Protein AF-A0A847W0S1-F1 (afdb_monomer_lite)

Radius of gyration: 23.83 Å; chains: 1; bounding box: 52×25×68 Å

Structure (mmCIF, N/CA/C/O backbone):
data_AF-A0A847W0S1-F1
#
_entry.id   AF-A0A847W0S1-F1
#
loop_
_atom_site.group_PDB
_atom_site.id
_atom_site.type_symbol
_atom_site.label_atom_id
_atom_site.label_alt_id
_atom_site.label_comp_id
_atom_site.label_asym_id
_atom_site.label_entity_id
_atom_site.label_seq_id
_atom_site.pdbx_PDB_ins_code
_atom_site.Cartn_x
_atom_site.Cartn_y
_atom_site.Cartn_z
_atom_site.occupancy
_atom_site.B_iso_or_equiv
_atom_site.auth_seq_id
_atom_site.auth_comp_id
_atom_site.auth_asym_id
_atom_site.auth_atom_id
_atom_site.pdbx_PDB_model_num
ATOM 1 N N . MET A 1 1 ? -16.228 -1.265 14.622 1.00 91.12 1 MET A N 1
ATOM 2 C CA . MET A 1 1 ? -17.069 -1.165 15.838 1.00 91.12 1 MET A CA 1
ATOM 3 C C . MET A 1 1 ? -17.612 0.247 15.961 1.00 91.12 1 MET A C 1
ATOM 5 O O . MET A 1 1 ? -16.863 1.197 15.710 1.00 91.12 1 MET A O 1
ATOM 9 N N . ARG A 1 2 ? -18.890 0.377 16.323 1.00 93.81 2 ARG A N 1
ATOM 10 C CA . ARG A 1 2 ? -19.632 1.639 16.383 1.00 93.81 2 ARG A CA 1
ATOM 11 C C . ARG A 1 2 ? -20.238 1.879 17.762 1.00 93.81 2 ARG A C 1
ATOM 13 O O . ARG A 1 2 ? -20.555 0.927 18.472 1.00 93.81 2 ARG A O 1
ATOM 20 N N . ASP A 1 3 ? -20.388 3.153 18.112 1.00 93.94 3 ASP A N 1
ATOM 21 C CA . ASP A 1 3 ? -21.138 3.570 19.298 1.00 93.94 3 ASP A CA 1
ATOM 22 C C . ASP A 1 3 ? -22.652 3.648 19.042 1.00 93.94 3 ASP A C 1
ATOM 24 O O . ASP A 1 3 ? -23.120 3.481 17.915 1.00 93.94 3 ASP A O 1
ATOM 28 N N . LYS A 1 4 ? -23.423 3.972 20.087 1.00 94.31 4 LYS A N 1
ATOM 29 C CA . LYS A 1 4 ? -24.885 4.164 20.030 1.00 94.31 4 LYS A CA 1
ATOM 30 C C . LYS A 1 4 ? -25.363 5.191 18.998 1.00 94.31 4 LYS A C 1
ATOM 32 O O . LYS A 1 4 ? -26.523 5.171 18.602 1.00 94.31 4 LYS A O 1
ATOM 37 N N . LYS A 1 5 ? -24.495 6.116 18.581 1.00 93.62 5 LYS A N 1
ATOM 38 C CA . LYS A 1 5 ? -24.792 7.128 17.557 1.00 93.62 5 LYS A CA 1
ATOM 39 C C . LYS A 1 5 ? -24.375 6.666 16.155 1.00 93.62 5 LYS A C 1
ATOM 41 O O . LYS A 1 5 ? -24.429 7.460 15.221 1.00 93.62 5 LYS A O 1
ATOM 46 N N . GLY A 1 6 ? -23.924 5.420 16.003 1.00 92.62 6 GLY A N 1
ATOM 47 C CA . GLY A 1 6 ? -23.430 4.857 14.748 1.00 92.62 6 GLY A CA 1
ATOM 48 C C . GLY A 1 6 ? -22.019 5.318 14.363 1.00 92.62 6 GLY A C 1
ATOM 49 O O . GLY A 1 6 ? -21.551 4.993 13.266 1.00 92.62 6 GLY A O 1
ATOM 50 N N . LYS A 1 7 ? -21.314 6.058 15.235 1.00 93.31 7 LYS A N 1
ATOM 51 C CA . LYS A 1 7 ? -19.971 6.576 14.949 1.00 93.31 7 LYS A CA 1
ATOM 52 C C . 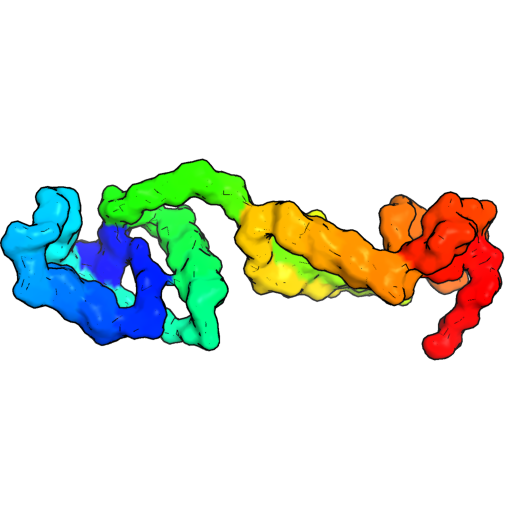LYS A 1 7 ? -18.940 5.464 15.079 1.00 93.31 7 LYS A C 1
ATOM 54 O O . LYS A 1 7 ? -18.915 4.749 16.076 1.00 93.31 7 LYS A O 1
ATOM 59 N N . ILE A 1 8 ? -18.036 5.358 14.106 1.00 94.06 8 ILE A N 1
ATOM 60 C CA . ILE A 1 8 ? -16.920 4.408 14.160 1.00 94.06 8 ILE A CA 1
ATOM 61 C C . ILE A 1 8 ? -15.944 4.834 15.264 1.00 94.06 8 ILE A C 1
ATOM 63 O O . ILE A 1 8 ? -15.341 5.907 15.206 1.00 94.06 8 ILE A O 1
ATOM 67 N N . ILE A 1 9 ? -15.782 3.978 16.274 1.00 93.00 9 ILE A N 1
ATOM 68 C CA . ILE A 1 9 ? -14.906 4.238 17.428 1.00 93.00 9 ILE A CA 1
ATOM 69 C C . ILE A 1 9 ? -13.630 3.395 17.412 1.00 93.00 9 ILE A C 1
ATOM 71 O O . ILE A 1 9 ? -12.632 3.808 18.008 1.00 93.00 9 ILE A O 1
ATOM 75 N N . TYR A 1 10 ? -13.650 2.263 16.701 1.00 92.06 10 TYR A N 1
ATOM 76 C CA . TYR A 1 10 ? -12.509 1.365 16.541 1.00 92.06 10 TYR A CA 1
ATOM 77 C C . TYR A 1 10 ? -12.586 0.551 15.243 1.00 92.06 10 TYR A C 1
ATOM 79 O O . TYR A 1 10 ? -13.659 0.067 14.856 1.00 92.06 10 TYR A O 1
ATOM 87 N N . ILE A 1 11 ? -11.427 0.371 14.613 1.00 91.94 11 ILE A N 1
ATOM 88 C CA . ILE A 1 11 ? -11.195 -0.416 13.398 1.00 91.94 11 ILE A CA 1
ATOM 89 C C . ILE A 1 11 ? -10.009 -1.347 13.656 1.00 91.94 11 ILE A C 1
ATOM 91 O O . ILE A 1 11 ? -9.007 -0.924 14.230 1.00 91.94 11 ILE A O 1
ATOM 95 N N . GLY A 1 12 ? -10.120 -2.613 13.256 1.00 89.62 12 GLY A N 1
ATOM 96 C CA . GLY A 1 12 ? -9.075 -3.609 13.472 1.00 89.62 12 GLY A CA 1
ATOM 97 C C . GLY A 1 12 ? -9.107 -4.720 12.423 1.00 89.62 12 GLY A C 1
ATOM 98 O O . GLY A 1 12 ? -10.192 -5.141 12.029 1.00 89.62 12 GLY A O 1
ATOM 99 N N . LYS A 1 13 ? -7.947 -5.238 12.012 1.00 90.31 13 LYS A N 1
ATOM 100 C CA . LYS A 1 13 ? -7.833 -6.411 11.123 1.00 90.31 13 LYS A CA 1
ATOM 101 C C . LYS A 1 13 ? -7.904 -7.735 11.884 1.00 90.31 13 LYS A C 1
ATOM 103 O O . LYS A 1 13 ? -7.454 -7.817 13.017 1.00 90.31 13 LYS A O 1
ATOM 108 N N . ALA A 1 14 ? -8.374 -8.828 11.294 1.00 88.19 14 ALA A N 1
ATOM 109 C CA . ALA A 1 14 ? -8.357 -10.136 11.960 1.00 88.19 14 ALA A CA 1
ATOM 110 C C . ALA A 1 14 ? -7.994 -11.247 10.982 1.00 88.19 14 ALA A C 1
ATOM 112 O O . ALA A 1 14 ? -8.562 -11.302 9.901 1.00 88.19 14 ALA A O 1
ATOM 113 N N . LYS A 1 15 ? -7.130 -12.184 11.395 1.00 86.19 15 LYS A N 1
ATOM 114 C CA . LYS A 1 15 ? -6.949 -13.438 10.646 1.00 86.19 15 LYS A CA 1
ATOM 115 C C . LYS A 1 15 ? -8.193 -14.324 10.736 1.00 86.19 15 LYS A C 1
ATOM 117 O O . LYS A 1 15 ? -8.589 -14.967 9.775 1.00 86.19 15 LYS A O 1
ATOM 122 N N . ARG A 1 16 ? -8.817 -14.348 11.918 1.00 86.31 16 ARG A N 1
ATOM 123 C CA . ARG A 1 16 ? -10.084 -15.031 12.190 1.00 86.31 16 ARG A CA 1
ATOM 124 C C . ARG A 1 16 ? -11.000 -14.065 12.929 1.00 86.31 16 ARG A C 1
ATOM 126 O O . ARG A 1 16 ? -10.771 -13.769 14.102 1.00 86.31 16 ARG A O 1
ATOM 133 N N . LEU A 1 17 ? -12.028 -13.566 12.240 1.00 83.44 17 LEU A N 1
ATOM 134 C CA . LEU A 1 17 ? -12.979 -12.592 12.792 1.00 83.44 17 LEU A CA 1
ATOM 135 C C . LEU A 1 17 ? -13.644 -13.111 14.072 1.00 83.44 17 LEU A C 1
ATOM 137 O O . LEU A 1 17 ? -13.692 -12.396 15.069 1.00 83.44 17 LEU A O 1
ATOM 141 N N . LYS A 1 18 ? -14.076 -14.380 14.071 1.00 85.31 18 LYS A N 1
ATOM 142 C CA . LYS A 1 18 ? -14.743 -15.014 15.218 1.00 85.31 18 LYS A CA 1
ATOM 143 C C . LYS A 1 18 ? -13.907 -14.928 16.493 1.00 85.31 18 LYS A C 1
ATOM 145 O O . LYS A 1 18 ? -14.434 -14.541 17.534 1.00 85.31 18 LYS A O 1
ATOM 150 N N . ASP A 1 19 ? -12.621 -15.258 16.410 1.00 85.56 19 ASP A N 1
ATOM 151 C CA . ASP A 1 19 ? -11.730 -15.291 17.573 1.00 85.56 19 ASP A CA 1
ATOM 152 C C . ASP A 1 19 ? -11.495 -13.875 18.108 1.00 85.56 19 ASP A C 1
ATOM 154 O O . ASP A 1 19 ? -11.631 -13.637 19.309 1.00 85.56 19 ASP A O 1
ATOM 158 N N . ARG A 1 20 ? -11.237 -12.917 17.205 1.00 84.25 20 ARG A N 1
ATOM 159 C CA . ARG A 1 20 ? -10.961 -11.521 17.568 1.00 84.25 20 ARG A CA 1
ATOM 160 C C . ARG A 1 20 ? -12.176 -10.806 18.148 1.00 84.25 20 ARG A C 1
ATOM 162 O O . ARG A 1 20 ? -12.035 -10.067 19.112 1.00 84.25 20 ARG A O 1
ATOM 169 N N . VAL A 1 21 ? -13.369 -11.015 17.596 1.00 83.62 21 VAL A N 1
ATOM 170 C CA . VAL A 1 21 ? -14.595 -10.436 18.168 1.00 83.62 21 VAL A CA 1
ATOM 171 C C . VAL A 1 21 ? -14.851 -11.054 19.539 1.00 83.62 21 VAL A C 1
ATOM 173 O O . VAL A 1 21 ? -15.060 -10.343 20.516 1.00 83.62 21 VAL A O 1
ATOM 176 N N . SER A 1 22 ? -14.732 -12.377 19.642 1.00 84.62 22 SER A N 1
ATOM 177 C CA . SER A 1 22 ? -14.988 -13.084 20.892 1.00 84.62 22 SER A CA 1
ATOM 178 C C . SER A 1 22 ? -14.054 -12.697 22.041 1.00 84.62 22 SER A C 1
ATOM 180 O O . SER A 1 22 ? -14.478 -12.737 23.194 1.00 84.62 22 SER A O 1
ATOM 182 N N . SER A 1 23 ? -12.791 -12.353 21.763 1.00 80.38 23 SER A N 1
ATOM 183 C CA . SER A 1 23 ? -11.833 -11.977 22.810 1.00 80.38 23 SER A CA 1
ATOM 184 C C . SER A 1 23 ? -12.233 -10.707 23.560 1.00 80.38 23 SER A C 1
ATOM 186 O O . SER A 1 23 ? -11.901 -10.582 24.734 1.00 80.38 23 SER A O 1
ATOM 188 N N . TYR A 1 24 ? -12.985 -9.798 22.928 1.00 78.56 24 TYR A N 1
ATOM 189 C CA . TYR A 1 24 ? -13.481 -8.590 23.596 1.00 78.56 24 TYR A CA 1
ATOM 190 C C . TYR A 1 24 ? -14.601 -8.882 24.603 1.00 78.56 24 TYR A C 1
ATOM 192 O O . TYR A 1 24 ? -14.747 -8.147 25.573 1.00 78.56 24 TYR A O 1
ATOM 200 N N . PHE A 1 25 ? -15.370 -9.956 24.393 1.00 74.56 25 PHE A N 1
ATOM 201 C CA . PHE A 1 25 ? -16.567 -10.251 25.187 1.00 74.56 25 PHE A CA 1
ATOM 202 C C . PHE A 1 25 ? -16.382 -11.383 26.206 1.00 74.56 25 PHE A C 1
ATOM 204 O O . PHE A 1 25 ? -17.173 -11.483 27.137 1.00 74.56 25 PHE A O 1
ATOM 211 N N . ARG A 1 26 ? -15.358 -12.240 26.062 1.00 72.25 26 ARG A N 1
ATOM 212 C CA . ARG A 1 26 ? -15.143 -13.377 26.981 1.00 72.25 26 ARG A CA 1
ATOM 213 C C . ARG A 1 26 ? -14.391 -13.028 28.270 1.00 72.25 26 ARG A C 1
ATOM 215 O O . ARG A 1 26 ? -14.678 -13.642 29.287 1.00 72.25 26 ARG A O 1
ATOM 222 N N . ASN A 1 27 ? -13.455 -12.074 28.247 1.00 58.03 27 ASN A N 1
ATOM 223 C CA . ASN A 1 27 ? -12.520 -11.838 29.359 1.00 58.03 27 ASN A CA 1
ATOM 224 C C . ASN A 1 27 ? -12.466 -10.359 29.776 1.00 58.03 27 ASN A C 1
ATOM 226 O O . ASN A 1 27 ? -11.436 -9.710 29.615 1.00 58.03 27 ASN A O 1
ATOM 230 N N . GLN A 1 28 ? -13.548 -9.817 30.345 1.00 57.09 28 GLN A N 1
ATOM 231 C CA . GLN A 1 28 ? -13.551 -8.436 30.866 1.00 57.09 28 GLN A CA 1
ATOM 232 C C . GLN A 1 28 ? -12.479 -8.195 31.950 1.00 57.09 28 GLN A C 1
ATOM 234 O O . GLN A 1 28 ? -11.978 -7.087 32.078 1.00 57.09 28 GLN A O 1
ATOM 239 N N . VAL A 1 29 ? -12.054 -9.243 32.667 1.00 52.47 29 VAL A N 1
ATOM 240 C CA . VAL A 1 29 ? -11.132 -9.164 33.818 1.00 52.47 29 VAL A CA 1
ATOM 241 C C . VAL A 1 29 ? -9.668 -8.878 33.427 1.00 52.47 29 VAL A C 1
ATOM 243 O O . VAL A 1 29 ? -8.876 -8.496 34.281 1.00 52.47 29 VAL A O 1
ATOM 246 N N . SER A 1 30 ? -9.282 -9.028 32.152 1.00 56.53 30 SER A N 1
ATOM 247 C CA . SER A 1 30 ? -7.884 -8.865 31.705 1.00 56.53 30 SER A CA 1
ATOM 248 C C . SER A 1 30 ? -7.684 -7.815 30.608 1.00 56.53 30 SER A C 1
ATOM 250 O O . SER A 1 30 ? -6.644 -7.814 29.947 1.00 56.53 30 SER A O 1
ATOM 252 N N . LEU A 1 31 ? -8.681 -6.969 30.343 1.00 61.53 31 LEU A N 1
ATOM 253 C CA . LEU A 1 31 ? -8.560 -5.916 29.337 1.00 61.53 31 LEU A CA 1
ATOM 254 C C . LEU A 1 31 ? -7.910 -4.681 29.966 1.00 61.53 31 LEU A C 1
ATOM 256 O O . LEU A 1 31 ? -8.316 -4.225 31.029 1.00 61.53 31 LEU A O 1
ATOM 260 N N . GLU A 1 32 ? -6.912 -4.105 29.294 1.00 69.88 32 GLU A N 1
ATOM 261 C CA . GLU A 1 32 ? -6.393 -2.787 29.667 1.00 69.88 32 GLU A CA 1
ATOM 262 C C . GLU A 1 32 ? -7.554 -1.775 29.720 1.00 69.88 32 GLU A C 1
ATOM 264 O O . GLU A 1 32 ? -8.410 -1.773 28.832 1.00 69.88 32 GLU A O 1
ATOM 269 N N . GLY A 1 33 ? -7.583 -0.875 30.712 1.00 78.00 33 GLY A N 1
ATOM 270 C CA . GLY A 1 33 ? -8.752 -0.015 30.978 1.00 78.00 33 GLY A CA 1
ATOM 271 C C . GLY A 1 33 ? -9.225 0.849 29.794 1.00 78.00 33 GLY A C 1
ATOM 272 O O . GLY A 1 33 ? -10.390 1.242 29.719 1.00 78.00 33 GLY A O 1
ATOM 273 N N . LYS A 1 34 ? -8.357 1.118 28.806 1.00 79.88 34 LYS A N 1
ATOM 274 C CA . LYS A 1 34 ? -8.753 1.770 27.545 1.00 79.88 34 LYS A CA 1
ATOM 275 C C . LYS A 1 34 ? -9.631 0.865 26.672 1.00 79.88 34 LYS A C 1
ATOM 277 O O . LYS A 1 34 ? -10.573 1.362 26.057 1.00 79.88 34 LYS A O 1
ATOM 282 N N . VAL A 1 35 ? -9.305 -0.424 26.590 1.00 81.94 35 VAL A N 1
ATOM 283 C CA . VAL A 1 35 ? -10.040 -1.418 25.797 1.00 81.94 35 VAL A CA 1
ATOM 284 C C . VAL A 1 35 ? -11.367 -1.741 26.468 1.00 81.94 35 VAL A C 1
ATOM 286 O O . VAL A 1 35 ? -12.385 -1.744 25.790 1.00 81.94 35 VAL A O 1
ATOM 289 N N . GLU A 1 36 ? -11.391 -1.905 27.789 1.00 84.38 36 GLU A N 1
ATOM 290 C CA . GLU A 1 36 ? -12.638 -2.101 28.539 1.00 84.38 36 GLU A CA 1
ATOM 291 C C . GLU A 1 36 ? -13.623 -0.942 28.305 1.00 84.38 36 GLU A C 1
ATOM 293 O O . GLU A 1 36 ? -14.769 -1.151 27.905 1.00 84.38 36 GLU A O 1
ATOM 298 N N . LYS A 1 37 ? -13.143 0.303 28.427 1.00 87.31 37 LYS A N 1
ATOM 299 C CA . LYS A 1 37 ? -13.941 1.507 28.153 1.00 87.31 37 LYS A CA 1
ATOM 300 C C . LYS A 1 37 ? -14.351 1.655 26.687 1.00 87.31 37 LYS A C 1
ATOM 302 O O . LYS A 1 37 ? -15.302 2.367 26.387 1.00 87.31 37 LYS A O 1
ATOM 307 N N . MET A 1 38 ? -13.597 1.080 25.755 1.00 89.38 38 MET A N 1
ATOM 308 C CA . MET A 1 38 ? -13.999 1.033 24.353 1.00 89.38 38 MET A CA 1
ATOM 309 C C . MET A 1 38 ? -15.160 0.058 24.187 1.00 89.38 38 MET A C 1
ATOM 311 O O . MET A 1 38 ? -16.175 0.440 23.619 1.00 89.38 38 MET A O 1
ATOM 315 N N . VAL A 1 39 ? -15.008 -1.169 24.699 1.00 88.06 39 VAL A N 1
ATOM 316 C CA . VAL A 1 39 ? -15.996 -2.250 24.587 1.00 88.06 39 VAL A CA 1
ATOM 317 C C . VAL A 1 39 ? -17.323 -1.848 25.227 1.00 88.06 39 VAL A C 1
ATOM 319 O O . VAL A 1 39 ? -18.362 -2.100 24.631 1.00 88.06 39 VAL A O 1
ATOM 322 N N . SER A 1 40 ? -17.307 -1.144 26.364 1.00 89.12 40 SER A N 1
ATOM 323 C CA . SER A 1 40 ? -18.535 -0.660 27.013 1.00 89.12 40 SER A CA 1
ATOM 324 C C . SER A 1 40 ? -19.315 0.393 26.217 1.00 89.12 40 SER A C 1
ATOM 326 O O . SER A 1 40 ? -20.464 0.669 26.545 1.00 89.12 40 SER A O 1
ATOM 328 N N . LEU A 1 41 ? -18.709 0.993 25.186 1.00 91.06 41 LEU A N 1
ATOM 329 C CA . LEU A 1 41 ? -19.369 1.937 24.280 1.00 91.06 41 LEU A CA 1
ATOM 330 C C . LEU A 1 41 ? -19.787 1.299 22.952 1.00 91.06 41 LEU A C 1
ATOM 332 O O . LEU A 1 41 ? -20.402 1.988 22.139 1.00 91.06 41 LEU A O 1
ATOM 336 N N . VAL A 1 42 ? -19.406 0.044 22.689 1.00 91.50 42 VAL A N 1
ATOM 337 C CA . VAL A 1 42 ? -19.751 -0.650 21.445 1.00 91.50 42 VAL A CA 1
ATOM 338 C C . VAL A 1 42 ? -21.197 -1.118 21.523 1.00 91.50 42 VAL A C 1
ATOM 340 O O . VAL A 1 42 ? -21.535 -1.933 22.371 1.00 91.50 42 VAL A O 1
ATOM 343 N N . GLU A 1 43 ? -22.019 -0.652 20.590 1.00 93.00 43 GLU A N 1
ATOM 344 C CA . GLU A 1 43 ? -23.394 -1.140 20.406 1.00 93.00 43 GLU A CA 1
ATOM 345 C C . GLU A 1 43 ? -23.507 -2.034 19.167 1.00 93.00 43 GLU A C 1
ATOM 347 O O . GLU A 1 43 ? -24.384 -2.888 19.096 1.00 93.00 43 GLU A O 1
ATOM 352 N N . ASP A 1 44 ? -22.608 -1.851 18.192 1.00 91.12 44 ASP A N 1
ATOM 353 C CA . ASP A 1 44 ? -22.664 -2.561 16.915 1.00 91.12 44 ASP A CA 1
ATOM 354 C C . ASP A 1 44 ? -21.278 -2.733 16.264 1.00 91.12 44 ASP A C 1
ATOM 356 O O . ASP A 1 44 ? -20.304 -2.024 16.572 1.00 91.12 44 ASP A O 1
ATOM 360 N N . PHE A 1 45 ? -21.159 -3.679 15.332 1.00 90.44 45 PHE A N 1
ATOM 361 C CA . PHE A 1 45 ? -19.957 -3.879 14.534 1.00 90.44 45 PHE A CA 1
ATOM 362 C C . PHE A 1 45 ? -20.257 -4.361 13.111 1.00 90.44 45 PHE A C 1
ATOM 364 O O . PHE A 1 45 ? -21.019 -5.292 12.892 1.00 90.44 45 PHE A O 1
ATOM 371 N N . ASP A 1 46 ? -19.522 -3.795 12.154 1.00 91.38 46 ASP A N 1
ATOM 372 C CA . ASP A 1 46 ? -19.448 -4.287 10.779 1.00 91.38 46 ASP A CA 1
ATOM 373 C C . ASP A 1 46 ? -18.142 -5.051 10.544 1.00 91.38 46 ASP A C 1
ATOM 375 O O . ASP A 1 46 ? -17.145 -4.852 11.254 1.00 91.38 46 ASP A O 1
ATOM 379 N N . PHE A 1 47 ? -18.122 -5.867 9.492 1.00 91.88 47 PHE A N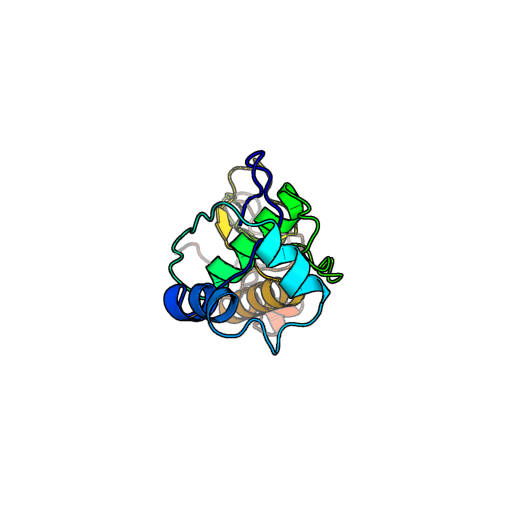 1
ATOM 380 C CA . PHE A 1 47 ? -16.917 -6.510 8.985 1.00 91.88 47 PHE A CA 1
ATOM 381 C C . PHE A 1 47 ? -16.879 -6.474 7.457 1.00 91.88 47 PHE A C 1
ATOM 383 O O . PHE A 1 47 ? -17.908 -6.457 6.789 1.00 91.88 47 PHE A O 1
ATOM 390 N N . ILE A 1 48 ? -15.663 -6.483 6.918 1.00 92.19 48 ILE A N 1
ATOM 391 C CA . ILE A 1 48 ? -15.393 -6.622 5.489 1.00 92.19 48 ILE A CA 1
ATOM 392 C C . ILE A 1 48 ? -14.463 -7.824 5.356 1.00 92.19 48 ILE A C 1
ATOM 394 O O . ILE A 1 48 ? -13.449 -7.899 6.055 1.00 92.19 48 ILE A O 1
ATOM 398 N N . VAL A 1 49 ? -14.841 -8.786 4.517 1.00 92.56 49 VAL A N 1
ATOM 399 C CA . VAL A 1 49 ? -13.998 -9.943 4.199 1.00 92.56 49 VAL A CA 1
ATOM 400 C C . VAL A 1 49 ? -13.018 -9.526 3.107 1.00 92.56 49 VAL A C 1
ATOM 402 O O . VAL A 1 49 ? -13.407 -8.853 2.158 1.00 92.56 49 VAL A O 1
ATOM 405 N N . THR A 1 50 ? -11.755 -9.901 3.272 1.00 91.38 50 THR A N 1
ATOM 406 C CA . THR A 1 50 ? -10.670 -9.643 2.317 1.00 91.38 50 THR A CA 1
ATOM 407 C C . THR A 1 50 ? -10.008 -10.961 1.934 1.00 91.38 50 THR A C 1
ATOM 409 O O . THR A 1 50 ? -10.047 -11.909 2.725 1.00 91.38 50 THR A O 1
ATOM 412 N N . ASP A 1 51 ? -9.335 -11.007 0.789 1.00 88.69 51 ASP A N 1
ATOM 413 C CA . ASP A 1 51 ? -8.759 -12.235 0.231 1.00 88.69 51 ASP A CA 1
ATOM 414 C C . ASP A 1 51 ? -7.438 -12.627 0.912 1.00 88.69 51 ASP A C 1
ATOM 416 O O . ASP A 1 51 ? -6.990 -13.772 0.833 1.00 88.69 51 ASP A O 1
ATOM 420 N N . GLY A 1 52 ? -6.827 -11.709 1.670 1.00 88.38 52 GLY A N 1
ATOM 421 C CA . GLY A 1 52 ? -5.629 -12.009 2.450 1.00 88.38 52 GLY A CA 1
ATOM 422 C C . GLY A 1 52 ? -5.335 -11.059 3.608 1.00 88.38 52 GLY A C 1
ATOM 423 O O . GLY A 1 52 ? -5.950 -10.007 3.781 1.00 88.38 52 GLY A O 1
ATOM 424 N N . GLU A 1 53 ? -4.324 -11.421 4.408 1.00 85.88 53 GLU A N 1
ATOM 425 C CA . GLU A 1 53 ? -3.852 -10.599 5.535 1.00 85.88 53 GLU A CA 1
ATOM 426 C C . GLU A 1 53 ? -3.306 -9.236 5.078 1.00 85.88 53 GLU A C 1
ATOM 428 O O . GLU A 1 53 ? -3.379 -8.252 5.820 1.00 85.88 53 GLU A O 1
ATOM 433 N N . TYR A 1 54 ? -2.760 -9.189 3.860 1.00 83.81 54 TYR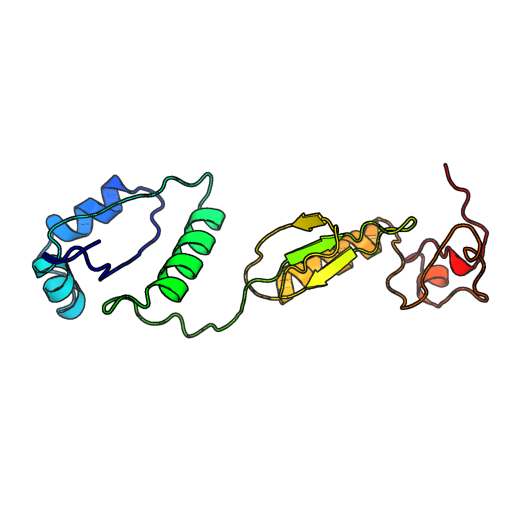 A N 1
ATOM 434 C CA . TYR A 1 54 ? -2.222 -7.983 3.249 1.00 83.81 54 TYR A CA 1
ATOM 435 C C . TYR A 1 54 ? -3.320 -6.955 2.948 1.00 83.81 54 TYR A C 1
ATOM 437 O O . TYR A 1 54 ? -3.237 -5.805 3.375 1.00 83.81 54 TYR A O 1
ATOM 445 N N . GLU A 1 55 ? -4.384 -7.386 2.277 1.00 84.56 55 GLU A N 1
ATOM 446 C CA . GLU A 1 55 ? -5.535 -6.542 1.959 1.00 84.56 55 GLU A CA 1
ATOM 447 C C . GLU A 1 55 ? -6.264 -6.080 3.217 1.00 84.56 55 GLU A C 1
ATOM 449 O O . GLU A 1 55 ? -6.597 -4.901 3.326 1.00 84.56 55 GLU A O 1
ATOM 454 N N . ALA A 1 56 ? -6.428 -6.965 4.209 1.00 89.31 56 ALA A N 1
ATOM 455 C CA . ALA A 1 56 ? -6.995 -6.599 5.505 1.00 89.31 56 ALA A CA 1
ATOM 456 C C . ALA A 1 56 ? -6.211 -5.454 6.166 1.00 89.31 56 ALA A C 1
ATOM 458 O O . ALA A 1 56 ? -6.803 -4.541 6.739 1.00 89.31 56 ALA A O 1
ATOM 459 N N . LEU A 1 57 ? -4.878 -5.496 6.080 1.00 85.88 57 LEU A N 1
ATOM 460 C CA . LEU A 1 57 ? -3.993 -4.468 6.626 1.00 85.88 57 LEU A CA 1
ATOM 461 C C . LEU A 1 57 ? -4.093 -3.149 5.848 1.00 85.88 57 LEU A C 1
ATOM 463 O O . LEU A 1 57 ? -4.169 -2.081 6.452 1.00 85.88 57 LEU A O 1
ATOM 467 N N . VAL A 1 58 ? -4.124 -3.207 4.515 1.00 84.25 58 VAL A N 1
ATOM 468 C CA . VAL A 1 58 ? -4.320 -2.025 3.662 1.00 84.25 58 VAL A CA 1
ATOM 469 C C . VAL A 1 58 ? -5.666 -1.358 3.956 1.00 84.25 58 VAL A C 1
ATOM 471 O O . VAL A 1 58 ? -5.722 -0.144 4.169 1.00 84.25 58 VAL A O 1
ATOM 474 N N . LEU A 1 59 ? -6.740 -2.147 3.996 1.00 88.19 59 LEU A N 1
ATOM 475 C CA . LEU A 1 59 ? -8.094 -1.668 4.239 1.00 88.19 59 LEU A CA 1
ATOM 476 C C . LEU A 1 59 ? -8.228 -1.066 5.642 1.00 88.19 59 LEU A C 1
ATOM 478 O O . LEU A 1 59 ? -8.774 0.025 5.788 1.00 88.19 59 LEU A O 1
ATOM 482 N N . GLU A 1 60 ? -7.666 -1.720 6.664 1.00 88.94 60 GLU A N 1
ATOM 483 C CA . GLU A 1 60 ? -7.592 -1.197 8.034 1.00 88.94 60 GLU A CA 1
ATOM 484 C C . GLU A 1 60 ? -6.909 0.177 8.070 1.00 88.94 60 GLU A C 1
ATOM 486 O O . GLU A 1 60 ? -7.486 1.140 8.579 1.00 88.94 60 GLU A O 1
ATOM 491 N N . CYS A 1 61 ? -5.711 0.292 7.489 1.00 84.62 61 CYS A N 1
ATOM 492 C CA . CYS A 1 61 ? -4.971 1.550 7.398 1.00 84.62 61 CYS A CA 1
ATOM 493 C C . CYS A 1 61 ? -5.797 2.656 6.720 1.00 84.62 61 CYS A C 1
ATOM 495 O O . CYS A 1 61 ? -5.840 3.784 7.216 1.00 84.62 61 CYS A O 1
ATOM 497 N N . SER A 1 62 ? -6.452 2.337 5.600 1.00 84.75 62 SER A N 1
ATOM 498 C CA . SER A 1 62 ? -7.268 3.284 4.834 1.00 84.75 62 SER A CA 1
ATOM 499 C C . SER A 1 62 ? -8.476 3.774 5.638 1.00 84.75 62 SER A C 1
ATOM 501 O O . SER A 1 62 ? -8.693 4.977 5.785 1.00 84.75 62 SER A O 1
ATOM 503 N N . LEU A 1 63 ? -9.209 2.851 6.266 1.00 89.31 63 LEU A N 1
ATOM 504 C CA . LEU A 1 63 ? -10.388 3.172 7.067 1.00 89.31 63 LEU A CA 1
ATOM 505 C C . LEU A 1 63 ? -10.039 3.955 8.340 1.00 89.31 63 LEU A C 1
ATOM 507 O O . LEU A 1 63 ? -10.797 4.847 8.729 1.00 89.31 63 LEU A O 1
ATOM 511 N N . ILE A 1 64 ? -8.899 3.668 8.980 1.00 88.06 64 ILE A N 1
ATOM 512 C CA . ILE A 1 64 ? -8.412 4.450 10.128 1.00 88.06 64 ILE A CA 1
ATOM 513 C C . ILE A 1 64 ? -8.096 5.882 9.692 1.00 88.06 64 ILE A C 1
ATOM 515 O O . ILE A 1 64 ? -8.498 6.818 10.382 1.00 88.06 64 ILE A O 1
ATOM 519 N N . LYS A 1 65 ? -7.424 6.062 8.547 1.00 82.50 65 LYS A N 1
ATOM 520 C CA . LYS A 1 65 ? -7.119 7.390 7.989 1.00 82.50 65 LYS A CA 1
ATOM 521 C C . LYS A 1 65 ? -8.372 8.153 7.563 1.00 82.50 65 LYS A C 1
ATOM 523 O O . LYS A 1 65 ? -8.397 9.364 7.691 1.00 82.50 65 LYS A O 1
ATOM 528 N N . GLN A 1 66 ? -9.412 7.475 7.085 1.00 87.38 66 GLN A N 1
ATOM 529 C CA . GLN A 1 66 ? -10.656 8.134 6.681 1.00 87.38 66 GLN A CA 1
ATOM 530 C C . GLN A 1 66 ? -11.520 8.559 7.878 1.00 87.38 66 GLN A C 1
ATOM 532 O O . GLN A 1 66 ? -12.176 9.595 7.827 1.00 87.38 66 GLN A O 1
ATOM 537 N N . ASN A 1 67 ? -11.541 7.763 8.953 1.00 90.38 67 ASN A N 1
ATOM 538 C CA . ASN A 1 67 ? -12.505 7.936 10.048 1.00 90.38 67 ASN A CA 1
ATOM 539 C C . ASN A 1 67 ? -11.902 8.478 11.351 1.00 90.38 67 ASN A C 1
ATOM 541 O O . ASN A 1 67 ? -12.656 8.851 12.247 1.00 90.38 67 ASN A O 1
ATOM 545 N N . TYR A 1 68 ? -10.571 8.479 11.485 1.00 88.94 68 TYR A N 1
ATOM 546 C CA . TYR A 1 68 ? -9.834 8.846 12.702 1.00 88.94 68 TYR A CA 1
ATOM 547 C C . TYR A 1 68 ? -10.500 8.351 14.006 1.00 88.94 68 TYR A C 1
ATOM 549 O O . TYR A 1 68 ? -10.867 9.156 14.871 1.00 88.94 68 TYR A O 1
ATOM 557 N N . PRO A 1 69 ? -10.705 7.028 14.171 1.00 91.44 69 PRO A N 1
ATOM 558 C CA . PRO A 1 69 ? -11.483 6.508 15.287 1.00 91.44 69 PRO A CA 1
ATOM 559 C C . PRO A 1 69 ? -10.784 6.768 16.622 1.00 91.44 69 PRO A C 1
ATOM 561 O O . PRO A 1 69 ? -9.583 6.543 16.770 1.00 91.44 69 PRO A O 1
ATOM 564 N N . LYS A 1 70 ? -11.559 7.178 17.631 1.00 89.25 70 LYS A N 1
ATOM 565 C CA . LYS A 1 70 ? -11.057 7.609 18.948 1.00 89.25 70 LYS A CA 1
ATOM 566 C C . LYS A 1 70 ? -10.141 6.587 19.637 1.00 89.25 70 LYS A C 1
ATOM 568 O O . LYS A 1 70 ? -9.221 6.980 20.354 1.00 89.25 70 LYS A O 1
ATOM 573 N N . TYR A 1 71 ? -10.417 5.290 19.486 1.00 88.75 71 TYR A N 1
ATOM 574 C CA . TYR A 1 71 ? -9.700 4.239 20.214 1.00 88.75 71 TYR A CA 1
ATOM 575 C C . TYR A 1 71 ? -8.555 3.603 19.426 1.00 88.75 71 TYR A C 1
ATOM 577 O O . TYR A 1 71 ? -7.717 2.935 20.037 1.00 88.75 71 TYR A O 1
ATOM 585 N N . ASN A 1 72 ? -8.443 3.863 18.121 1.00 89.19 72 ASN A N 1
ATOM 586 C CA . ASN A 1 72 ? -7.262 3.477 17.359 1.00 89.19 72 ASN A CA 1
ATOM 587 C C . ASN A 1 72 ? -6.062 4.306 17.829 1.00 89.19 72 ASN A C 1
ATOM 589 O O . ASN A 1 72 ? -6.088 5.535 17.817 1.00 89.19 72 ASN A O 1
ATOM 593 N N . ILE A 1 73 ? -4.994 3.632 18.269 1.00 71.06 73 ILE A N 1
ATOM 594 C CA . ILE A 1 73 ? -3.699 4.296 18.427 1.00 71.06 73 ILE A CA 1
ATOM 595 C C . ILE A 1 73 ? -3.273 4.662 17.010 1.00 71.06 73 ILE A C 1
ATOM 597 O O . ILE A 1 73 ? -3.137 3.770 16.173 1.00 71.06 73 ILE A O 1
ATOM 601 N N . LEU A 1 74 ? -3.144 5.963 16.735 1.00 55.72 74 LEU A N 1
ATOM 602 C CA . LEU A 1 74 ? -2.626 6.452 15.462 1.00 55.72 74 LEU A CA 1
ATOM 603 C C . LEU A 1 74 ? -1.359 5.664 15.136 1.00 55.72 74 LEU A C 1
ATOM 605 O O . LEU A 1 74 ? -0.376 5.724 15.880 1.00 55.72 74 LEU A O 1
ATOM 609 N N . MET A 1 75 ? -1.405 4.899 14.046 1.00 49.75 75 MET A N 1
ATOM 610 C CA . MET A 1 75 ? -0.198 4.330 13.477 1.00 49.75 75 MET A CA 1
ATOM 611 C C . MET A 1 75 ? 0.668 5.517 13.069 1.00 49.75 75 MET A C 1
ATOM 613 O O . MET A 1 75 ? 0.362 6.218 12.111 1.00 49.75 75 MET A O 1
ATOM 617 N N . LYS A 1 76 ? 1.707 5.777 13.867 1.00 43.97 76 LYS A N 1
ATOM 618 C CA . LYS A 1 76 ? 2.682 6.855 13.653 1.00 43.97 76 LYS A CA 1
ATOM 619 C C . LYS A 1 76 ? 3.525 6.648 12.397 1.00 43.97 76 LYS A C 1
ATOM 621 O O . LYS A 1 76 ? 4.286 7.539 12.036 1.00 43.97 76 LYS A O 1
ATOM 626 N N . ASP A 1 77 ? 3.427 5.486 11.757 1.00 51.41 77 ASP A N 1
ATOM 627 C CA . ASP A 1 77 ? 4.158 5.228 10.531 1.00 51.41 77 ASP A CA 1
ATOM 628 C C . ASP A 1 77 ? 3.390 5.849 9.362 1.00 51.41 77 ASP A C 1
ATOM 630 O O . ASP A 1 77 ? 2.523 5.245 8.733 1.00 51.41 77 ASP A O 1
ATOM 634 N N . ASP A 1 78 ? 3.747 7.095 9.070 1.00 50.59 78 ASP A N 1
ATOM 635 C CA . ASP A 1 78 ? 3.307 7.865 7.906 1.00 50.59 78 ASP A CA 1
ATOM 636 C C . ASP A 1 78 ? 3.938 7.343 6.600 1.00 50.59 78 ASP A C 1
ATOM 638 O O . ASP A 1 78 ? 4.088 8.058 5.608 1.00 50.59 78 ASP A O 1
ATOM 642 N N . LYS A 1 79 ? 4.331 6.061 6.589 1.00 63.34 79 LYS A N 1
ATOM 643 C CA . LYS A 1 79 ? 4.748 5.323 5.402 1.00 63.34 79 LYS A CA 1
ATOM 644 C C . LYS A 1 79 ? 3.506 5.165 4.542 1.00 63.34 79 LYS A C 1
ATOM 646 O O . LYS A 1 79 ? 2.788 4.171 4.615 1.00 63.34 79 LYS A O 1
ATOM 651 N N . GLY A 1 80 ? 3.209 6.223 3.795 1.00 71.44 80 GLY A N 1
ATOM 652 C CA . GLY A 1 80 ? 2.131 6.271 2.831 1.00 71.44 80 GLY A CA 1
ATOM 653 C C . GLY A 1 80 ? 2.163 5.055 1.913 1.00 71.44 80 GLY A C 1
ATOM 654 O O . GLY A 1 80 ? 3.176 4.363 1.767 1.00 71.44 80 GLY A O 1
ATOM 655 N N . PHE A 1 81 ? 1.019 4.788 1.303 1.00 83.75 81 PHE A N 1
ATOM 656 C CA . PHE A 1 81 ? 0.938 3.757 0.289 1.00 83.75 81 PHE A CA 1
ATOM 657 C C . PHE A 1 81 ? 1.789 4.153 -0.913 1.00 83.75 81 PHE A C 1
ATOM 659 O O . PHE A 1 81 ? 1.797 5.315 -1.319 1.00 83.75 81 PHE A O 1
ATOM 666 N N . SER A 1 82 ? 2.504 3.183 -1.467 1.00 89.94 82 SER A N 1
ATOM 667 C CA . SER A 1 82 ? 3.137 3.315 -2.770 1.00 89.94 82 SER A CA 1
ATOM 668 C C . SER A 1 82 ? 2.440 2.414 -3.782 1.00 89.94 82 SER A C 1
ATOM 670 O O . SER A 1 82 ? 1.710 1.493 -3.426 1.00 89.94 82 SER A O 1
ATOM 672 N N . TYR A 1 83 ? 2.637 2.696 -5.055 1.00 91.62 83 TYR A N 1
ATOM 673 C CA . TYR A 1 83 ? 2.054 1.979 -6.173 1.00 91.62 83 TYR A CA 1
ATOM 674 C C . TYR A 1 83 ? 3.143 1.754 -7.205 1.00 91.62 83 TYR A C 1
ATOM 676 O O . TYR A 1 83 ? 4.066 2.562 -7.324 1.00 91.62 83 TYR A O 1
ATOM 684 N N . ILE A 1 84 ? 3.026 0.671 -7.958 1.00 94.19 84 ILE A N 1
ATOM 685 C CA . ILE A 1 84 ? 3.812 0.481 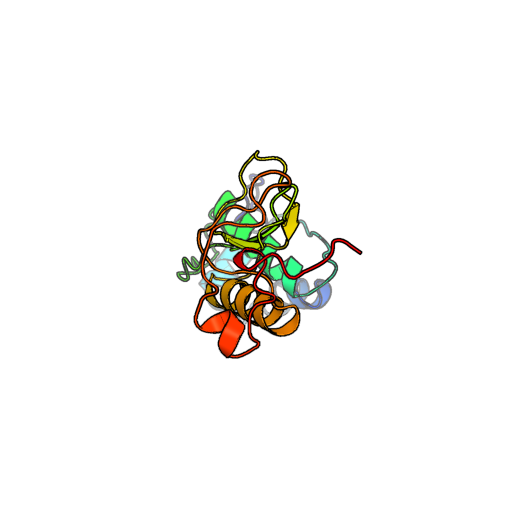-9.171 1.00 94.19 84 ILE A CA 1
ATOM 686 C C . ILE A 1 84 ? 2.961 1.009 -10.317 1.00 94.19 84 ILE A C 1
ATOM 688 O O . ILE A 1 84 ? 1.858 0.516 -10.530 1.00 94.19 84 ILE A O 1
ATOM 692 N N . ARG A 1 85 ? 3.458 2.021 -11.018 1.00 94.94 85 ARG A N 1
ATOM 693 C CA . ARG A 1 85 ? 2.842 2.605 -12.206 1.00 94.94 85 ARG A CA 1
ATOM 694 C C . ARG A 1 85 ? 3.530 2.051 -13.448 1.00 94.94 85 ARG A C 1
ATOM 696 O O . ARG A 1 85 ? 4.757 2.131 -13.525 1.00 94.94 85 ARG A O 1
ATOM 703 N N . ILE A 1 86 ? 2.750 1.559 -14.402 1.00 94.00 86 ILE A N 1
ATOM 704 C CA . ILE A 1 86 ? 3.183 1.192 -15.754 1.00 94.00 86 ILE A CA 1
ATOM 705 C C . ILE A 1 86 ? 2.527 2.175 -16.724 1.00 94.00 86 ILE A C 1
ATOM 707 O O . ILE A 1 86 ? 1.302 2.217 -16.814 1.00 94.00 86 ILE A O 1
ATOM 711 N N . SER A 1 87 ? 3.321 3.016 -17.395 1.00 91.38 87 SER A N 1
ATOM 712 C CA . SER A 1 87 ? 2.770 4.010 -18.325 1.00 91.38 87 SER A CA 1
ATOM 713 C C . SER A 1 87 ? 2.151 3.369 -19.567 1.00 91.38 87 SER A C 1
ATOM 715 O O . SER A 1 87 ? 2.613 2.333 -20.032 1.00 91.38 87 SER A O 1
ATOM 717 N N . ASN A 1 88 ? 1.141 4.032 -20.131 1.00 90.00 88 ASN A N 1
ATOM 718 C CA . ASN A 1 88 ? 0.501 3.645 -21.392 1.00 90.00 88 ASN A CA 1
ATOM 719 C C . ASN A 1 88 ? 1.205 4.270 -22.619 1.00 90.00 88 ASN A C 1
ATOM 721 O O . ASN A 1 88 ? 0.570 4.649 -23.600 1.00 90.00 88 ASN A O 1
ATOM 725 N N . ASP A 1 89 ? 2.520 4.471 -22.522 1.00 84.88 89 ASP A N 1
ATOM 726 C CA . ASP A 1 89 ? 3.330 4.940 -23.645 1.00 84.88 89 ASP A CA 1
ATOM 727 C C . ASP A 1 89 ? 3.626 3.759 -24.587 1.00 84.88 89 ASP A C 1
ATOM 729 O O . ASP A 1 89 ? 3.638 2.608 -24.159 1.00 84.88 89 ASP A O 1
ATOM 733 N N . GLU A 1 90 ? 3.959 4.040 -25.851 1.00 81.56 90 GLU A N 1
ATOM 734 C CA . GLU A 1 90 ? 4.412 3.021 -26.820 1.00 81.56 90 GLU A CA 1
ATOM 735 C C . GLU A 1 90 ? 5.572 2.163 -26.275 1.00 81.56 90 GLU A C 1
ATOM 737 O O . GLU A 1 90 ? 5.664 0.970 -26.550 1.00 81.56 90 GLU A O 1
ATOM 742 N N . PHE A 1 91 ? 6.427 2.778 -25.453 1.00 81.75 91 PHE A N 1
ATOM 743 C CA . PHE A 1 91 ? 7.440 2.109 -24.645 1.00 81.75 91 PHE A CA 1
ATOM 744 C C . PHE A 1 91 ? 7.102 2.295 -23.161 1.00 81.75 91 PHE A C 1
ATOM 746 O O . PHE A 1 91 ? 7.481 3.324 -22.586 1.00 81.75 91 PHE A O 1
ATOM 753 N N . PRO A 1 92 ? 6.408 1.327 -22.533 1.00 86.38 92 PRO A N 1
ATOM 754 C CA . PRO A 1 92 ? 5.953 1.452 -21.155 1.00 86.38 92 PRO A CA 1
ATOM 755 C C . PRO A 1 92 ? 7.100 1.664 -20.160 1.00 86.38 92 PRO A C 1
ATOM 757 O O . PRO A 1 92 ? 8.099 0.941 -20.154 1.00 86.38 92 PRO A O 1
ATOM 760 N N . GLU A 1 93 ? 6.935 2.640 -19.270 1.00 87.69 93 GLU A N 1
ATOM 761 C CA . GLU A 1 93 ? 7.841 2.913 -18.156 1.00 87.69 93 GLU A CA 1
ATOM 762 C C . GLU A 1 93 ? 7.257 2.353 -16.856 1.00 87.69 93 GLU A C 1
ATOM 764 O O . GLU A 1 93 ? 6.136 2.696 -16.471 1.00 87.69 93 GLU A O 1
ATOM 769 N N . ILE A 1 94 ? 8.044 1.541 -16.144 1.00 92.31 94 ILE A N 1
ATOM 770 C CA . ILE A 1 94 ? 7.705 1.033 -14.813 1.00 92.31 94 ILE A CA 1
ATOM 771 C C . ILE A 1 94 ? 8.342 1.904 -13.720 1.00 92.31 94 ILE A C 1
ATOM 773 O O . ILE A 1 94 ? 9.549 2.136 -13.703 1.00 92.31 94 ILE A O 1
ATOM 777 N N . SER A 1 95 ? 7.533 2.395 -12.780 1.00 92.38 95 SER A N 1
ATOM 778 C CA . SER A 1 95 ? 7.984 3.319 -11.729 1.00 92.38 95 SER A CA 1
ATOM 779 C C . SER A 1 95 ? 7.239 3.110 -10.410 1.00 92.38 95 SER A C 1
ATOM 781 O O . SER A 1 95 ? 6.107 2.639 -10.393 1.00 92.38 95 SER A O 1
ATOM 783 N N . ALA A 1 96 ? 7.869 3.455 -9.284 1.00 93.12 96 ALA A N 1
ATOM 784 C CA . ALA A 1 96 ? 7.218 3.454 -7.974 1.00 93.12 96 ALA A CA 1
ATOM 785 C C . ALA A 1 96 ? 6.756 4.875 -7.617 1.00 93.12 96 ALA A C 1
ATOM 787 O O . ALA A 1 96 ? 7.564 5.805 -7.611 1.00 93.12 96 ALA A O 1
ATOM 788 N N . VAL A 1 97 ? 5.475 5.044 -7.288 1.00 92.19 97 VAL A N 1
ATOM 789 C CA . VAL A 1 97 ? 4.839 6.346 -7.025 1.00 92.19 97 VAL A CA 1
ATOM 790 C C . VAL A 1 97 ? 4.014 6.316 -5.740 1.00 92.19 97 VAL A C 1
ATOM 792 O O . VAL A 1 97 ? 3.548 5.264 -5.322 1.00 92.19 97 VAL A O 1
ATOM 795 N N . TYR A 1 98 ? 3.812 7.464 -5.091 1.00 88.50 98 TYR A N 1
ATOM 796 C CA . TYR A 1 98 ? 2.992 7.559 -3.867 1.00 88.50 98 TYR A CA 1
ATOM 797 C C . TYR A 1 98 ? 1.524 7.910 -4.136 1.00 88.50 98 TYR A C 1
ATOM 799 O O . TYR A 1 98 ? 0.696 7.871 -3.226 1.00 88.50 98 TYR A O 1
ATOM 807 N N . ARG A 1 99 ? 1.195 8.288 -5.373 1.00 86.44 99 ARG A N 1
ATOM 808 C CA . ARG A 1 99 ? -0.145 8.703 -5.788 1.00 86.44 99 ARG A CA 1
ATOM 809 C C . ARG A 1 99 ? -0.482 8.072 -7.130 1.00 86.44 99 ARG A C 1
ATOM 811 O O . ARG A 1 99 ? 0.401 7.895 -7.967 1.00 86.44 99 ARG A O 1
ATOM 818 N N . LYS A 1 100 ? -1.754 7.709 -7.283 1.00 89.81 100 LYS A N 1
ATOM 819 C CA . LYS A 1 100 ? -2.334 7.398 -8.587 1.00 89.81 100 LYS A CA 1
ATOM 820 C C . LYS A 1 100 ? -2.714 8.720 -9.245 1.00 89.81 100 LYS A C 1
ATOM 822 O O . LYS A 1 100 ? -3.242 9.589 -8.554 1.00 89.81 100 LYS A O 1
ATOM 827 N N . GLU A 1 101 ? -2.434 8.848 -10.529 1.00 89.94 101 GLU A N 1
ATOM 828 C CA . GLU A 1 101 ? -2.826 9.990 -11.353 1.00 89.94 101 GLU A CA 1
ATOM 829 C C . GLU A 1 101 ? -3.873 9.509 -12.372 1.00 89.94 101 GLU A C 1
ATOM 831 O O . GLU A 1 101 ? -3.963 8.314 -12.660 1.00 89.94 101 GLU A O 1
ATOM 836 N N . GLU A 1 102 ? -4.677 10.421 -12.916 1.00 89.50 102 GLU A N 1
ATOM 837 C CA . GLU A 1 102 ? -5.652 10.120 -13.977 1.00 89.50 102 GLU A CA 1
ATOM 838 C C . GLU A 1 102 ? -4.999 10.236 -15.365 1.00 89.50 102 GLU A C 1
ATOM 840 O O . GLU A 1 102 ? -5.416 11.015 -16.216 1.00 89.50 102 GLU A O 1
ATOM 845 N N . ASP A 1 103 ? -3.917 9.492 -15.581 1.00 91.25 103 ASP A N 1
ATOM 846 C CA . ASP A 1 103 ? -3.074 9.578 -16.782 1.00 91.25 103 ASP A CA 1
ATOM 847 C C . ASP A 1 103 ? -3.227 8.379 -17.736 1.00 91.25 103 ASP A C 1
ATOM 849 O O . ASP A 1 103 ? -2.481 8.248 -18.706 1.00 91.25 103 ASP A O 1
ATOM 853 N N . GLY A 1 104 ? -4.183 7.490 -17.455 1.00 92.38 104 GLY A N 1
ATOM 854 C CA . GLY A 1 104 ? -4.421 6.271 -18.228 1.00 92.38 104 GLY A CA 1
ATOM 855 C C . GLY A 1 104 ? -3.365 5.177 -18.034 1.00 92.38 104 GLY A C 1
ATOM 856 O O . GLY A 1 104 ? -3.406 4.186 -18.756 1.00 92.38 104 GLY A O 1
ATOM 857 N N . ALA A 1 105 ? -2.429 5.335 -17.091 1.00 95.25 105 ALA A N 1
ATOM 858 C CA . ALA A 1 105 ? -1.460 4.305 -16.734 1.00 95.25 105 ALA A CA 1
ATOM 859 C C . ALA A 1 105 ? -2.093 3.182 -15.893 1.00 95.25 105 ALA A C 1
ATOM 861 O O . ALA A 1 105 ? -3.093 3.372 -15.195 1.00 95.25 105 ALA A O 1
ATOM 862 N N . GLU A 1 106 ? -1.462 2.010 -15.900 1.00 95.19 106 GLU A N 1
ATOM 863 C CA . GLU A 1 106 ? -1.830 0.912 -15.009 1.00 95.19 106 GLU A CA 1
ATOM 864 C C . GLU A 1 106 ? -1.137 1.066 -13.653 1.00 95.19 106 GLU A C 1
ATOM 866 O O . GLU A 1 106 ? 0.062 1.342 -13.570 1.00 95.19 106 GLU A O 1
ATOM 871 N N . TYR A 1 107 ? -1.886 0.866 -12.567 1.00 94.06 107 TYR A N 1
ATOM 872 C CA . TYR A 1 107 ? -1.386 1.018 -11.200 1.00 94.06 107 TYR A CA 1
ATOM 873 C C . TYR A 1 107 ? -1.607 -0.247 -10.373 1.00 94.06 107 TYR A C 1
ATOM 875 O O . TYR A 1 107 ? -2.741 -0.579 -10.024 1.00 94.06 107 TYR A O 1
ATOM 883 N N . PHE A 1 108 ? -0.513 -0.874 -9.945 1.00 90.56 108 PHE A N 1
ATOM 884 C CA . PHE A 1 108 ? -0.510 -2.029 -9.050 1.00 90.56 108 PHE A CA 1
ATOM 885 C C . PHE A 1 108 ? -0.241 -1.601 -7.606 1.00 90.56 108 PHE A C 1
ATOM 887 O O . PHE A 1 108 ? 0.555 -0.696 -7.340 1.00 90.56 108 PHE A O 1
ATOM 894 N N . GLY A 1 109 ? -0.902 -2.263 -6.658 1.00 86.75 109 GLY A N 1
ATOM 895 C CA . GLY A 1 109 ? -0.821 -1.967 -5.229 1.00 86.75 109 GLY A CA 1
ATOM 896 C C . GLY A 1 109 ? -2.200 -1.695 -4.616 1.00 86.75 109 GLY A C 1
ATOM 897 O O . GLY A 1 109 ? -3.214 -2.083 -5.195 1.00 86.75 109 GLY A O 1
ATOM 898 N N . PRO A 1 110 ? -2.266 -1.005 -3.464 1.00 86.44 110 PRO A N 1
ATOM 899 C CA . PRO A 1 110 ? -1.172 -0.296 -2.790 1.00 86.44 110 PRO A CA 1
ATOM 900 C C . PRO A 1 110 ? -0.135 -1.236 -2.174 1.00 86.44 110 PRO A C 1
ATOM 902 O O . PRO A 1 110 ? -0.483 -2.346 -1.793 1.00 86.44 110 PRO A O 1
ATOM 905 N N . TYR A 1 111 ? 1.104 -0.764 -2.030 1.00 85.00 111 TYR A N 1
ATOM 906 C CA . TYR A 1 111 ? 2.236 -1.359 -1.311 1.00 85.00 111 TYR A CA 1
ATOM 907 C C . TYR A 1 111 ? 2.522 -0.574 -0.025 1.00 85.00 111 TYR A C 1
ATOM 909 O O . TYR A 1 111 ? 2.447 0.658 -0.003 1.00 85.00 111 TYR A O 1
ATOM 917 N N . LEU A 1 112 ? 2.852 -1.273 1.063 1.00 77.81 112 LEU A N 1
ATOM 918 C CA . LEU A 1 112 ? 3.202 -0.635 2.336 1.00 77.81 112 LEU A CA 1
ATOM 919 C C . LEU A 1 112 ? 4.595 0.004 2.266 1.00 77.81 112 LEU A C 1
ATOM 921 O O . LEU A 1 112 ? 5.611 -0.691 2.206 1.00 77.81 112 LEU A O 1
ATOM 925 N N . GLY A 1 113 ? 4.636 1.339 2.319 1.00 77.88 113 GLY A N 1
ATOM 926 C CA . GLY A 1 113 ? 5.864 2.125 2.215 1.00 77.88 113 GLY A CA 1
ATOM 927 C C . GLY A 1 113 ? 6.494 2.104 0.816 1.00 77.88 113 GLY A C 1
ATOM 928 O O . GLY A 1 113 ? 6.153 1.294 -0.040 1.00 77.88 113 GLY A O 1
ATOM 929 N N . GLY A 1 114 ? 7.434 3.019 0.560 1.00 83.75 114 GLY A N 1
ATOM 930 C CA . GLY A 1 114 ? 8.065 3.160 -0.762 1.00 83.75 114 GLY A CA 1
ATOM 931 C C . GLY A 1 114 ? 9.202 2.174 -1.053 1.00 83.75 114 GLY A C 1
ATOM 932 O O . GLY A 1 114 ? 9.503 1.911 -2.214 1.00 83.75 114 GLY A O 1
ATOM 933 N N . TYR A 1 115 ? 9.842 1.616 -0.018 1.00 86.62 115 TYR A N 1
ATOM 934 C CA . TYR A 1 115 ? 11.044 0.788 -0.187 1.00 86.62 115 TYR A CA 1
ATOM 935 C C . TYR A 1 115 ? 10.765 -0.503 -0.964 1.00 86.62 115 TYR A C 1
ATOM 937 O O . TYR A 1 115 ? 11.473 -0.801 -1.923 1.00 86.62 115 TYR A O 1
ATOM 945 N N . GLY A 1 116 ? 9.718 -1.241 -0.578 1.00 86.56 116 GLY A N 1
ATOM 946 C CA . GLY A 1 116 ? 9.357 -2.506 -1.220 1.00 86.56 116 GLY A CA 1
ATOM 947 C C . GLY A 1 116 ? 8.975 -2.322 -2.688 1.00 86.56 116 GLY A C 1
ATOM 948 O O . GLY A 1 116 ? 9.522 -3.008 -3.547 1.00 86.56 116 GLY A O 1
ATOM 949 N N . ALA A 1 117 ? 8.116 -1.340 -2.987 1.00 90.19 117 ALA A N 1
ATOM 950 C CA . ALA A 1 117 ? 7.735 -1.025 -4.363 1.00 90.19 117 ALA A CA 1
ATOM 951 C C . ALA A 1 117 ? 8.948 -0.621 -5.210 1.00 90.19 117 ALA A C 1
ATOM 953 O O . ALA A 1 117 ? 9.136 -1.149 -6.301 1.00 90.19 117 ALA A O 1
ATOM 954 N N . LYS A 1 118 ? 9.824 0.248 -4.686 1.00 91.25 118 LYS A N 1
ATOM 955 C CA . LYS A 1 118 ? 11.047 0.647 -5.392 1.00 91.25 118 LYS A CA 1
ATOM 956 C C . LYS A 1 118 ? 11.965 -0.547 -5.663 1.00 91.25 118 LYS A C 1
ATOM 958 O O . LYS A 1 118 ? 12.455 -0.688 -6.778 1.00 91.25 118 LYS A O 1
ATOM 963 N N . LYS A 1 119 ? 12.163 -1.427 -4.677 1.00 91.50 119 LYS A N 1
ATOM 964 C CA . LYS A 1 119 ? 12.973 -2.642 -4.844 1.00 91.50 119 LYS A CA 1
ATOM 965 C C . LYS A 1 119 ? 12.395 -3.589 -5.887 1.00 91.50 119 LYS A C 1
ATOM 967 O O . LYS A 1 119 ? 13.153 -4.160 -6.660 1.00 91.50 119 LYS A O 1
ATOM 972 N N . LEU A 1 120 ? 11.075 -3.734 -5.932 1.00 91.19 120 LEU A N 1
ATOM 973 C CA . LEU A 1 120 ? 10.410 -4.559 -6.934 1.00 91.19 120 LEU A CA 1
ATOM 974 C C . LEU A 1 120 ? 10.608 -3.981 -8.342 1.00 91.19 120 LEU A C 1
ATOM 976 O O . LEU A 1 120 ? 11.021 -4.715 -9.235 1.00 91.19 120 LEU A O 1
ATOM 980 N N . VAL A 1 121 ? 10.420 -2.669 -8.522 1.00 93.12 121 VAL A N 1
ATOM 981 C CA . VAL A 1 121 ? 10.687 -1.983 -9.799 1.00 93.12 121 VAL A CA 1
ATOM 982 C C . VAL A 1 121 ? 12.146 -2.149 -10.236 1.00 93.12 121 VAL A C 1
ATOM 984 O O . VAL A 1 121 ? 12.397 -2.458 -11.399 1.00 93.12 121 VAL A O 1
ATOM 987 N N . GLU A 1 122 ? 13.108 -1.997 -9.318 1.00 91.50 122 GLU A N 1
ATOM 988 C CA . GLU A 1 122 ? 14.539 -2.206 -9.595 1.00 91.50 122 GLU A CA 1
ATOM 989 C C . GLU A 1 122 ? 14.825 -3.643 -10.055 1.00 91.50 122 GLU A C 1
ATOM 991 O O . GLU A 1 122 ? 15.518 -3.845 -11.055 1.00 91.50 122 GLU A O 1
ATOM 996 N N . SER A 1 123 ? 14.275 -4.638 -9.354 1.00 91.94 123 SER A N 1
ATOM 997 C CA . SER A 1 123 ? 14.466 -6.056 -9.674 1.00 91.94 123 SER A CA 1
ATOM 998 C C . SER A 1 123 ? 13.862 -6.419 -11.027 1.00 91.94 123 SER A C 1
ATOM 1000 O O . SER A 1 123 ? 14.548 -7.008 -11.856 1.00 91.94 123 SER A O 1
ATOM 1002 N N . VAL A 1 124 ? 12.611 -6.022 -11.283 1.00 91.38 124 VAL A N 1
ATOM 1003 C CA . VAL A 1 124 ? 11.935 -6.258 -12.569 1.00 91.38 124 VAL A CA 1
ATOM 1004 C C . VAL A 1 124 ? 12.706 -5.585 -13.701 1.00 91.38 124 VAL A C 1
ATOM 1006 O O . VAL A 1 124 ? 13.028 -6.237 -14.692 1.00 91.38 124 VAL A O 1
ATOM 1009 N N . SER A 1 125 ? 13.094 -4.319 -13.531 1.00 90.44 125 SER A N 1
ATOM 1010 C CA . SER A 1 125 ? 13.856 -3.605 -14.560 1.00 90.44 125 SER A CA 1
ATOM 1011 C C . SER A 1 125 ? 15.192 -4.278 -14.862 1.00 90.44 125 SER A C 1
ATOM 1013 O O . SER A 1 125 ? 15.594 -4.346 -16.016 1.00 90.44 125 SER A O 1
ATOM 1015 N N . THR A 1 126 ? 15.860 -4.814 -13.842 1.00 89.00 126 THR A N 1
ATOM 1016 C CA . THR A 1 126 ? 17.141 -5.509 -14.012 1.00 89.00 126 THR A CA 1
ATOM 1017 C C . THR A 1 126 ? 16.971 -6.843 -14.734 1.00 89.00 126 THR A C 1
ATOM 1019 O O . THR A 1 126 ? 17.717 -7.128 -15.664 1.00 89.00 126 THR A O 1
ATOM 1022 N N . VAL A 1 127 ? 15.986 -7.650 -14.331 1.00 90.31 127 VAL A N 1
ATOM 1023 C CA . VAL A 1 127 ? 15.743 -8.987 -14.900 1.00 90.31 127 VAL A CA 1
ATOM 1024 C C . VAL A 1 127 ? 15.331 -8.905 -16.368 1.00 90.31 127 VAL A C 1
ATOM 1026 O O . VAL A 1 127 ? 15.811 -9.687 -17.181 1.00 90.31 127 VAL A O 1
ATOM 1029 N N . PHE A 1 128 ? 14.471 -7.947 -16.712 1.00 87.62 128 PHE A N 1
ATOM 1030 C CA . PHE A 1 128 ? 13.970 -7.774 -18.078 1.00 87.62 128 PHE A CA 1
ATOM 1031 C C . PHE A 1 128 ? 14.771 -6.749 -18.894 1.00 87.62 128 PHE A C 1
ATOM 1033 O O . PHE A 1 128 ? 14.402 -6.435 -20.021 1.00 87.62 128 PHE A O 1
ATOM 1040 N N . GLY A 1 129 ? 15.850 -6.188 -18.337 1.00 87.62 129 GLY A N 1
ATOM 1041 C CA . GLY A 1 129 ? 16.662 -5.167 -19.004 1.00 87.62 129 GLY A CA 1
ATOM 1042 C C . GLY A 1 129 ? 15.885 -3.901 -19.391 1.00 87.62 129 GLY A C 1
ATOM 1043 O O . GLY A 1 129 ? 16.256 -3.224 -20.356 1.00 87.62 129 GLY A O 1
ATOM 1044 N N . ILE A 1 130 ? 14.809 -3.572 -18.670 1.00 87.25 130 ILE A N 1
ATOM 1045 C CA . ILE A 1 130 ? 13.968 -2.403 -18.947 1.00 87.25 130 ILE A CA 1
ATOM 1046 C C . ILE A 1 130 ? 14.796 -1.131 -18.706 1.00 87.25 130 ILE A C 1
ATOM 1048 O O . ILE A 1 130 ? 15.457 -1.005 -17.668 1.00 87.25 130 ILE A O 1
ATOM 1052 N N . PRO A 1 131 ? 14.781 -0.155 -19.630 1.00 85.56 131 PRO A N 1
ATOM 1053 C CA . PRO A 1 131 ? 15.495 1.093 -19.423 1.00 85.56 131 PRO A CA 1
ATOM 1054 C C . PRO A 1 131 ? 14.976 1.860 -18.203 1.00 85.56 131 PRO A C 1
ATOM 1056 O O . PRO A 1 131 ? 13.804 2.200 -18.112 1.00 85.56 131 PRO A O 1
ATOM 1059 N N . THR A 1 132 ? 15.890 2.231 -17.308 1.00 84.31 132 THR A N 1
ATOM 1060 C CA . THR A 1 132 ? 15.617 3.090 -16.138 1.00 84.31 132 THR A CA 1
ATOM 1061 C C . THR A 1 132 ? 16.115 4.529 -16.324 1.00 84.31 132 THR A C 1
ATOM 1063 O O . THR A 1 132 ? 16.119 5.339 -15.397 1.00 84.31 132 THR A O 1
ATOM 1066 N N . CYS A 1 133 ? 16.603 4.864 -17.522 1.00 84.44 133 CYS A N 1
ATOM 1067 C CA . CYS A 1 133 ? 17.089 6.202 -17.845 1.00 84.44 133 CYS A CA 1
ATOM 1068 C C . CYS A 1 133 ? 15.935 7.158 -18.168 1.00 84.44 133 CYS A C 1
ATOM 1070 O O . CYS A 1 133 ? 14.904 6.743 -18.673 1.00 84.44 133 CYS A O 1
ATOM 1072 N N . LYS A 1 134 ? 16.161 8.467 -18.021 1.00 81.00 134 LYS A N 1
ATOM 1073 C CA . LYS A 1 134 ? 15.162 9.508 -18.334 1.00 81.00 134 LYS A CA 1
ATOM 1074 C C . LYS A 1 134 ? 14.885 9.716 -19.836 1.00 81.00 134 LYS A C 1
ATOM 1076 O O . LYS A 1 134 ? 14.215 10.679 -20.199 1.00 81.00 134 LYS A O 1
ATOM 1081 N N . LYS A 1 135 ? 15.452 8.890 -20.722 1.00 82.75 135 LYS A N 1
ATOM 1082 C CA . LYS A 1 135 ? 15.207 8.995 -22.167 1.00 82.75 135 LYS A CA 1
ATOM 1083 C C . LYS A 1 135 ? 13.812 8.439 -22.457 1.00 82.75 135 LYS A C 1
ATOM 1085 O O . LYS A 1 135 ? 13.504 7.337 -22.020 1.00 82.75 135 LYS A O 1
ATOM 1090 N N . LYS A 1 136 ? 12.996 9.193 -23.193 1.00 79.56 136 LYS A N 1
ATOM 1091 C CA . LYS A 1 136 ? 11.687 8.739 -23.676 1.00 79.56 136 LYS A CA 1
ATOM 1092 C C . LYS A 1 136 ? 11.852 8.139 -25.063 1.00 79.56 136 LYS A C 1
ATOM 1094 O O . LYS A 1 136 ? 12.368 8.816 -25.948 1.00 79.56 136 LYS A O 1
ATOM 1099 N N . PHE A 1 137 ? 11.445 6.888 -25.215 1.00 81.00 137 PHE A N 1
ATOM 1100 C CA . PHE A 1 137 ? 11.506 6.157 -26.473 1.00 81.00 137 PHE A CA 1
ATOM 1101 C C . PHE A 1 137 ? 10.132 6.216 -27.141 1.00 81.00 137 PHE A C 1
ATOM 1103 O O . PHE A 1 137 ? 9.113 6.071 -26.473 1.00 81.00 137 PHE A O 1
ATOM 1110 N N . THR A 1 138 ? 10.120 6.474 -28.442 1.00 78.81 138 THR A N 1
ATOM 1111 C CA . THR A 1 138 ? 8.943 6.413 -29.322 1.00 78.81 138 THR A CA 1
ATOM 1112 C C . THR A 1 138 ? 9.389 5.801 -30.644 1.00 78.81 138 THR A C 1
ATOM 1114 O O . THR A 1 138 ? 10.597 5.760 -30.899 1.00 78.81 138 THR A O 1
ATOM 1117 N N . SER A 1 139 ? 8.459 5.381 -31.501 1.00 75.25 139 SER A N 1
ATOM 1118 C CA . SER A 1 139 ? 8.736 4.869 -32.850 1.00 75.25 139 SER A CA 1
ATOM 1119 C C . SER A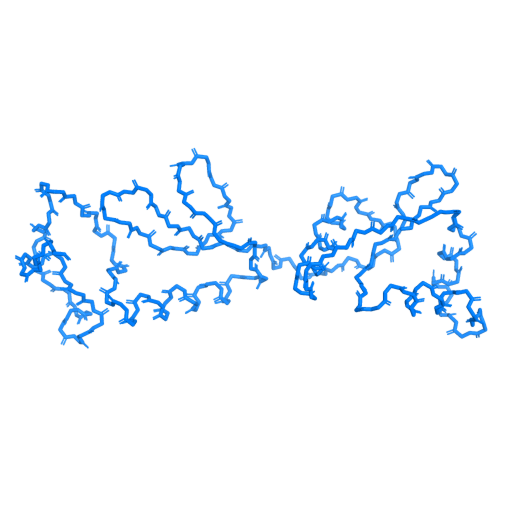 1 139 ? 9.762 5.712 -33.608 1.00 75.25 139 SER A C 1
ATOM 1121 O O . SER A 1 139 ? 10.770 5.195 -34.084 1.00 75.25 139 SER A O 1
ATOM 1123 N N . ASP A 1 140 ? 9.581 7.033 -33.604 1.00 72.44 140 ASP A N 1
ATOM 1124 C CA . ASP A 1 140 ? 10.463 7.976 -34.305 1.00 72.44 140 ASP A CA 1
ATOM 1125 C C . ASP A 1 140 ? 11.782 8.274 -33.569 1.00 72.44 140 ASP A C 1
ATOM 1127 O O . ASP A 1 140 ? 12.706 8.865 -34.128 1.00 72.44 140 ASP A O 1
ATOM 1131 N N . LYS A 1 141 ? 11.876 7.921 -32.281 1.00 70.06 141 LYS A N 1
ATOM 1132 C CA . LYS A 1 141 ? 12.997 8.257 -31.391 1.00 70.06 141 LYS A CA 1
ATOM 1133 C C . LYS A 1 141 ? 13.527 7.033 -30.650 1.00 70.06 141 LYS A C 1
ATOM 1135 O O . LYS A 1 141 ? 13.936 7.137 -29.498 1.00 70.06 141 LYS A O 1
ATOM 1140 N N . LYS A 1 142 ? 13.584 5.863 -31.287 1.00 65.25 142 LYS A N 1
ATOM 1141 C CA . LYS A 1 142 ? 14.256 4.694 -30.685 1.00 65.25 142 LYS A CA 1
ATOM 1142 C C . LYS A 1 142 ? 15.766 4.946 -30.548 1.00 65.25 142 LYS A C 1
ATOM 1144 O O . LYS A 1 142 ? 16.386 4.582 -29.553 1.00 65.25 142 LYS A O 1
ATOM 1149 N N . HIS A 1 143 ? 16.344 5.704 -31.481 1.00 71.62 143 HIS A N 1
ATOM 1150 C CA . HIS A 1 143 ? 17.786 5.941 -31.616 1.00 71.62 1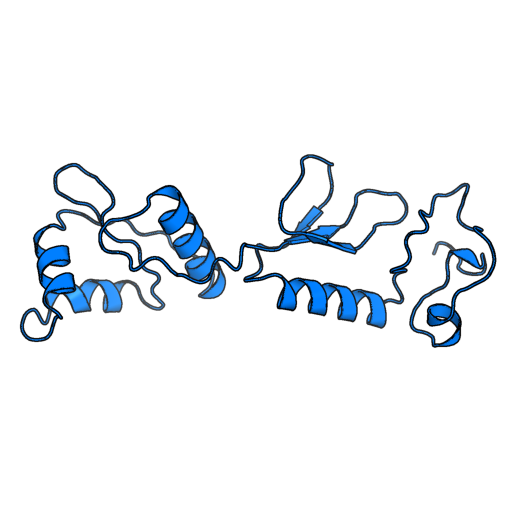43 HIS A CA 1
ATOM 1151 C C . HIS A 1 143 ? 18.243 7.285 -31.026 1.00 71.62 143 HIS A C 1
ATOM 1153 O O . HIS A 1 143 ? 18.525 8.240 -31.745 1.00 71.62 143 HIS A O 1
ATOM 1159 N N . ILE A 1 144 ? 18.347 7.378 -29.698 1.00 74.94 144 ILE A N 1
ATOM 1160 C CA . ILE A 1 144 ? 18.692 8.638 -28.998 1.00 74.94 144 ILE A CA 1
ATOM 1161 C C . ILE A 1 144 ? 20.161 8.655 -28.532 1.00 74.94 144 ILE A C 1
ATOM 1163 O O . ILE A 1 144 ? 20.494 9.058 -27.410 1.00 74.94 144 ILE A O 1
ATOM 1167 N N . GLY A 1 145 ? 21.067 8.166 -29.378 1.00 78.19 145 GLY A N 1
ATOM 1168 C CA . GLY A 1 145 ? 22.514 8.267 -29.180 1.00 78.19 145 GLY A CA 1
ATOM 1169 C C . GLY A 1 145 ? 23.154 7.137 -28.369 1.00 78.19 145 GLY A C 1
ATOM 1170 O O . GLY A 1 145 ? 22.616 6.044 -28.230 1.00 78.19 145 GLY A O 1
ATOM 1171 N N . ARG A 1 146 ? 24.358 7.400 -27.843 1.00 83.56 146 ARG A N 1
ATOM 1172 C CA . ARG A 1 146 ? 25.253 6.362 -27.306 1.00 83.56 146 ARG A CA 1
ATOM 1173 C C . ARG A 1 146 ? 24.620 5.562 -26.142 1.00 83.56 146 ARG A C 1
ATOM 1175 O O . ARG A 1 146 ? 24.013 6.178 -25.253 1.00 83.56 146 ARG A O 1
ATOM 1182 N N . PRO A 1 147 ? 24.806 4.223 -26.110 1.00 85.75 147 PRO A N 1
ATOM 1183 C CA . PRO A 1 147 ? 24.405 3.385 -24.982 1.00 85.75 147 PRO A CA 1
ATOM 1184 C C . PRO A 1 147 ? 25.071 3.810 -23.671 1.00 85.75 147 PRO A C 1
ATOM 1186 O O . PRO A 1 147 ? 26.203 4.297 -23.662 1.00 85.75 147 PRO A O 1
ATOM 1189 N N . CYS A 1 148 ? 24.362 3.629 -22.556 1.00 88.31 148 CYS A N 1
ATOM 1190 C CA . CYS A 1 148 ? 24.872 3.941 -21.223 1.00 88.31 148 CYS A CA 1
ATOM 1191 C C . CYS A 1 148 ? 25.636 2.759 -20.604 1.00 88.31 148 CYS A C 1
ATOM 1193 O O . CYS A 1 148 ? 25.664 1.654 -21.145 1.00 88.31 148 CYS A O 1
ATOM 1195 N N . LEU A 1 149 ? 26.217 2.983 -19.423 1.00 89.44 149 LEU A N 1
ATOM 1196 C CA . LEU A 1 149 ? 26.920 1.946 -18.667 1.00 89.44 149 LEU A CA 1
ATOM 1197 C C . LEU A 1 149 ? 26.039 0.715 -18.393 1.00 89.44 149 LEU A C 1
ATOM 1199 O O . LEU A 1 149 ? 26.515 -0.400 -18.555 1.00 89.44 149 LEU A O 1
ATOM 1203 N N . ASN A 1 150 ? 24.753 0.896 -18.068 1.00 88.69 150 ASN A N 1
ATOM 1204 C CA . ASN A 1 150 ? 23.848 -0.228 -17.789 1.00 88.69 150 ASN A CA 1
ATOM 1205 C C . ASN A 1 150 ? 23.710 -1.181 -18.983 1.00 88.69 150 ASN A C 1
ATOM 1207 O O . ASN A 1 150 ? 23.611 -2.382 -18.774 1.00 88.69 150 ASN A O 1
ATOM 1211 N N . TYR A 1 151 ? 23.756 -0.670 -20.218 1.00 89.06 151 TYR A N 1
ATOM 1212 C CA . TYR A 1 151 ? 23.782 -1.523 -21.410 1.00 89.06 151 TYR A CA 1
ATOM 1213 C C . TYR A 1 151 ? 25.073 -2.345 -21.474 1.00 89.06 151 TYR A C 1
ATOM 1215 O O . TYR A 1 151 ? 25.037 -3.556 -21.655 1.00 89.06 151 TYR A O 1
ATOM 1223 N N . HIS A 1 152 ? 26.222 -1.702 -21.255 1.00 88.69 152 HIS A N 1
ATOM 1224 C CA . HIS A 1 152 ? 27.518 -2.385 -21.260 1.00 88.69 152 HIS A CA 1
ATOM 1225 C C . HIS A 1 152 ? 27.689 -3.389 -20.108 1.00 88.69 152 HIS A C 1
ATOM 1227 O O . HIS A 1 152 ? 28.487 -4.312 -20.229 1.00 88.69 152 HIS A O 1
ATOM 1233 N N . LEU A 1 153 ? 26.931 -3.229 -19.020 1.00 88.75 153 LEU A N 1
ATOM 1234 C CA . LEU A 1 153 ? 26.858 -4.173 -17.903 1.00 88.75 153 LEU A CA 1
ATOM 1235 C C . LEU A 1 153 ? 25.797 -5.274 -18.096 1.00 88.75 153 LEU A C 1
ATOM 1237 O O . LEU A 1 153 ? 25.647 -6.115 -17.216 1.00 88.75 153 LEU A O 1
ATOM 1241 N N . GLY A 1 154 ? 25.037 -5.265 -19.199 1.00 85.94 154 GLY A N 1
ATOM 1242 C CA . GLY A 1 154 ? 23.952 -6.225 -19.446 1.00 85.94 154 GLY A CA 1
ATOM 1243 C C . GLY A 1 154 ? 22.686 -6.001 -18.606 1.00 85.94 154 GLY A C 1
ATOM 1244 O O . GLY A 1 154 ? 21.812 -6.857 -18.581 1.00 85.94 154 GLY A O 1
ATOM 1245 N N . LEU A 1 155 ? 22.566 -4.856 -17.928 1.00 85.25 155 LEU A N 1
ATOM 1246 C CA . LEU A 1 155 ? 21.425 -4.486 -17.073 1.00 85.25 155 LEU A CA 1
ATOM 1247 C C . LEU A 1 155 ? 20.326 -3.724 -17.834 1.00 85.25 155 LEU A C 1
ATOM 1249 O O . LEU A 1 155 ? 19.323 -3.328 -17.248 1.00 85.25 155 LEU A O 1
ATOM 1253 N N . CYS A 1 156 ? 20.541 -3.417 -19.113 1.00 87.88 156 CYS A N 1
ATOM 1254 C CA . CYS A 1 156 ? 19.612 -2.663 -19.948 1.00 87.88 156 CYS A CA 1
ATOM 1255 C C . CYS A 1 156 ? 19.704 -3.158 -21.391 1.00 87.88 156 CYS A C 1
ATOM 1257 O O . CYS A 1 156 ? 20.806 -3.277 -21.922 1.00 87.88 156 CYS A O 1
ATOM 1259 N N . MET A 1 157 ? 18.561 -3.351 -22.050 1.00 85.62 157 MET A N 1
ATOM 1260 C CA . MET A 1 157 ? 18.485 -3.746 -23.465 1.00 85.62 157 MET A CA 1
ATOM 1261 C C . MET A 1 157 ? 19.073 -2.686 -24.404 1.00 85.62 157 MET A C 1
ATOM 1263 O O . MET A 1 157 ? 19.487 -2.978 -25.519 1.00 85.62 157 MET A O 1
ATOM 1267 N N . GLY A 1 158 ? 19.150 -1.434 -23.946 1.00 86.06 158 GLY A N 1
ATOM 1268 C CA . GLY A 1 158 ? 19.805 -0.363 -24.680 1.00 86.06 158 GLY A CA 1
ATOM 1269 C C . GLY A 1 158 ? 19.048 0.066 -25.929 1.00 86.06 158 GLY A C 1
ATOM 1270 O O . GLY A 1 158 ? 19.688 0.271 -26.956 1.00 86.06 158 GLY A O 1
ATOM 1271 N N . PHE A 1 159 ? 17.733 0.297 -25.834 1.00 82.81 159 PHE A N 1
ATOM 1272 C CA . PHE A 1 159 ? 16.915 0.814 -26.946 1.00 82.81 159 PHE A CA 1
ATOM 1273 C C . PHE A 1 159 ? 17.549 2.016 -27.657 1.00 82.81 159 PHE A C 1
ATOM 1275 O O . PHE A 1 159 ? 17.581 2.055 -28.881 1.00 82.81 159 PHE A O 1
ATOM 1282 N N . CYS A 1 160 ? 18.203 2.917 -26.908 1.00 84.44 160 CYS A N 1
ATOM 1283 C CA . CYS A 1 160 ? 18.932 4.060 -27.476 1.00 84.44 160 CYS A CA 1
ATOM 1284 C C . CYS A 1 160 ? 19.999 3.702 -28.529 1.00 84.44 160 CYS A C 1
ATOM 1286 O O . CYS A 1 160 ? 20.325 4.549 -29.356 1.00 84.44 160 CYS A O 1
ATOM 1288 N N . SER A 1 161 ? 20.528 2.475 -28.499 1.00 80.88 161 SER A N 1
ATOM 1289 C CA . SER A 1 161 ? 21.545 1.966 -29.422 1.00 80.88 161 SER A CA 1
ATOM 1290 C C . SER A 1 161 ? 21.009 1.667 -30.819 1.00 80.88 161 SER A C 1
ATOM 1292 O O . SER A 1 161 ? 21.787 1.640 -31.769 1.00 80.88 161 SER A O 1
ATOM 1294 N N . GLY A 1 162 ? 19.704 1.412 -30.933 1.00 71.38 162 GLY A N 1
ATOM 1295 C CA . GLY A 1 162 ? 19.079 0.992 -32.175 1.00 71.38 162 GLY A CA 1
ATOM 1296 C C . GLY A 1 162 ? 19.273 -0.430 -32.635 1.00 71.38 162 GLY A C 1
ATOM 1297 O O . GLY A 1 162 ? 18.980 -0.716 -33.787 1.00 71.38 162 GLY A O 1
ATOM 1298 N N . LYS A 1 163 ? 19.797 -1.295 -31.773 1.00 66.88 163 LYS A N 1
ATOM 1299 C CA . LYS A 1 163 ? 20.103 -2.688 -32.110 1.00 66.88 163 LYS A CA 1
ATOM 1300 C C . LYS A 1 163 ? 19.070 -3.686 -31.586 1.00 66.88 163 LYS A C 1
ATOM 1302 O O . LYS A 1 163 ? 19.345 -4.879 -31.590 1.00 66.88 163 LYS A O 1
ATOM 1307 N N . VAL A 1 164 ? 17.952 -3.199 -31.055 1.00 64.62 164 VAL A N 1
ATOM 1308 C CA . VAL A 1 164 ? 16.895 -4.031 -30.476 1.00 64.62 164 VAL A CA 1
ATOM 1309 C C . VAL A 1 164 ? 15.719 -3.991 -31.444 1.00 64.62 164 VAL A C 1
ATOM 1311 O O . VAL A 1 164 ? 15.178 -2.909 -31.667 1.00 64.62 164 VAL A O 1
ATOM 1314 N N . ASP A 1 165 ? 15.397 -5.134 -32.047 1.00 54.91 165 ASP A N 1
ATOM 1315 C CA . ASP A 1 165 ? 14.250 -5.297 -32.946 1.00 54.91 165 ASP A CA 1
ATOM 1316 C C . ASP A 1 165 ? 12.941 -5.402 -32.146 1.00 54.91 165 ASP A C 1
ATOM 1318 O O . ASP A 1 165 ? 12.922 -5.974 -31.053 1.00 54.91 165 ASP A O 1
ATOM 1322 N N . ASP A 1 166 ? 11.851 -4.847 -32.687 1.00 51.78 166 ASP A N 1
ATOM 1323 C CA . ASP A 1 166 ? 10.502 -5.026 -32.141 1.00 51.78 166 ASP A CA 1
ATOM 1324 C C . ASP A 1 166 ? 9.965 -6.394 -32.596 1.00 51.78 166 ASP A C 1
ATOM 1326 O O . ASP A 1 166 ? 9.423 -6.524 -33.695 1.00 51.78 166 ASP A O 1
ATOM 1330 N N . SER A 1 167 ? 10.140 -7.432 -31.783 1.00 40.31 167 SER A N 1
ATOM 1331 C CA . SER A 1 167 ? 9.506 -8.741 -32.002 1.00 40.31 167 SER A CA 1
ATOM 1332 C C . SER A 1 167 ? 8.648 -9.137 -30.819 1.00 40.31 167 SER A C 1
ATOM 1334 O O . SER A 1 167 ? 9.205 -9.104 -29.697 1.00 40.31 167 SER A O 1
#

Foldseek 3Di:
DAFPVRAAQDFDFDPDPVVVVVVLPPCLPPDDPLSNVSSVRDPDDDDDDDPDPQVSVVVRLVVCVVRVHNSDDPPPPPLAWKWWWWAPAPQTDTDIGRDDDPRPIDIHDRDRHRPVSHVVSLVVCQVVQRDPDPDDDDPVQLQQDDFDVCVVVSRHPRSNPVPDDDD

pLDDT: mean 83.61, std 11.16, range [40.31, 95.25]

Sequence (167 aa):
MRDKKGKIIYIGKAKRLKDRVSSYFRNQVSLEGKVEKMVSLVEDFDFIVTDGEYEALVLECSLIKQNYPKYNILMKDDKGFSYIRISNDEFPEISAVYRKEEDGAEYFGPYLGGYGAKKLVESVSTVFGIPTCKKKFTSDKKHIGRPCLNYHLGLCMGFCSGKVDDS

Secondary structure (DSSP, 8-state):
-B-TTS-B------SSHHHHHHHHHH-GGGS-HHHHHHHTT--B------SSHHHHHHHHHHHHHHH--TTS--------EEEEEE--SSSPPEEEESS--SSS-EEEEEEESHHHHHHHHHHHHHHTT---SSPPP-GGGS--SS--HHHHTTSS--GGGS-----